Protein AF-A0ABD4DXP3-F1 (afdb_monomer)

Secondary structure (DSSP, 8-state):
--S--TTHHHHHHHHHHHTT-BSEEEETTEEEEPPTT--B--SS--HHHHHHHHHHHHHHTT----------SSS----TTPEEP-

Foldseek 3Di:
DVDDDPCLQVQLQVLCVVLQWDQWDQDPNFIWGHPGPDTDHDDPDDQVVVVVSSCVSCVVSVHDDDDDGDDDPDSDPPDPPIDTDD

Nearest PDB structures (foldseek):
  1us8-assembly1_B  TM=4.279E-01  e=2.933E+00  Pyrococcus furiosus
  4pup-assembly2_B  TM=3.259E-01  e=6.024E+00  Burkholderia cenocepacia J2315
  4pup-assembly1_A-2  TM=3.247E-01  e=7.330E+00  Burkholderia cenocepacia J2315

Structure (mmCIF, N/CA/C/O backbone):
data_AF-A0ABD4DXP3-F1
#
_entry.id   AF-A0ABD4DXP3-F1
#
loop_
_atom_site.group_PDB
_atom_site.id
_atom_site.type_symbol
_atom_site.label_atom_id
_atom_site.label_alt_id
_atom_site.label_comp_id
_atom_site.label_asym_id
_atom_site.label_entity_id
_atom_site.label_seq_id
_atom_site.pdbx_PDB_ins_code
_atom_site.Cartn_x
_atom_site.Cartn_y
_atom_site.Cartn_z
_atom_site.occupancy
_atom_site.B_iso_or_equiv
_atom_site.auth_seq_id
_atom_site.auth_comp_id
_atom_site.auth_asym_id
_atom_site.auth_atom_id
_atom_site.pdbx_PDB_model_num
ATOM 1 N N . MET A 1 1 ? -4.799 -12.171 8.706 1.00 48.81 1 MET A N 1
ATOM 2 C CA . MET A 1 1 ? -5.941 -11.902 9.604 1.00 48.81 1 MET A CA 1
ATOM 3 C C . MET A 1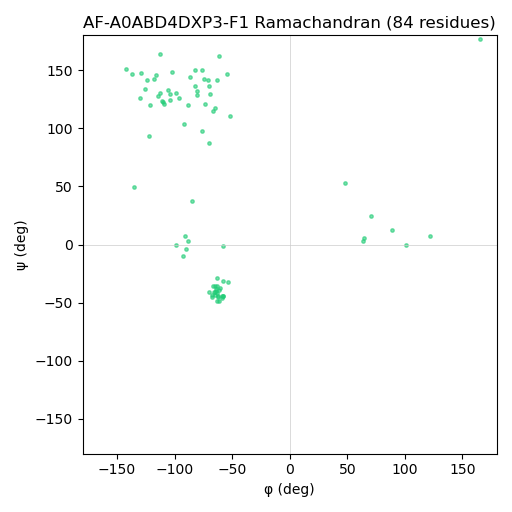 1 ? -6.656 -13.227 9.781 1.00 48.81 1 MET A C 1
ATOM 5 O O . MET A 1 1 ? -6.952 -13.826 8.765 1.00 48.81 1 MET A O 1
ATOM 9 N N . HIS A 1 2 ? -6.845 -13.738 11.001 1.00 49.66 2 HIS A N 1
ATOM 10 C CA . HIS A 1 2 ? -7.505 -15.047 11.194 1.00 49.66 2 HIS A CA 1
ATOM 11 C C . HIS A 1 2 ? -9.037 -14.936 11.351 1.00 49.66 2 HIS A C 1
ATOM 13 O O . HIS A 1 2 ? -9.710 -15.953 11.427 1.00 49.66 2 HIS A O 1
ATOM 19 N N . ASP A 1 3 ? -9.569 -13.707 11.376 1.00 49.84 3 ASP A N 1
ATOM 20 C CA . ASP A 1 3 ? -10.963 -13.363 11.696 1.00 49.84 3 ASP A CA 1
ATOM 21 C C . ASP A 1 3 ? -11.495 -12.319 10.687 1.00 49.84 3 ASP A C 1
ATOM 23 O O . ASP A 1 3 ? -11.939 -11.219 11.037 1.00 49.84 3 ASP A O 1
ATOM 27 N N . GLU A 1 4 ? -11.304 -12.600 9.394 1.00 51.31 4 GLU A N 1
ATOM 28 C CA . GLU A 1 4 ? -11.743 -11.713 8.314 1.00 51.31 4 GLU A CA 1
ATOM 29 C C . GLU A 1 4 ? -13.276 -11.610 8.298 1.00 51.31 4 GLU A C 1
ATOM 31 O O . GLU A 1 4 ? -13.982 -12.597 8.088 1.00 51.31 4 GLU A O 1
ATOM 36 N N . GLN A 1 5 ? -13.821 -10.411 8.527 1.00 56.75 5 GLN A N 1
ATOM 37 C CA . GLN A 1 5 ? -15.205 -10.149 8.149 1.00 56.75 5 GLN A CA 1
ATOM 38 C C . GLN A 1 5 ? -15.207 -9.690 6.691 1.00 56.75 5 GLN A C 1
ATOM 40 O O . GLN A 1 5 ? -14.295 -9.013 6.212 1.00 56.75 5 GLN A O 1
ATOM 45 N N . LYS A 1 6 ? -16.245 -10.096 5.961 1.00 56.53 6 LYS A N 1
ATOM 46 C CA . LYS A 1 6 ? -16.416 -9.812 4.534 1.00 56.53 6 LYS A CA 1
ATOM 47 C C . LYS A 1 6 ? -16.252 -8.301 4.272 1.00 56.53 6 LYS A C 1
ATOM 49 O O . LYS A 1 6 ? -17.104 -7.517 4.683 1.00 56.53 6 LYS A O 1
ATOM 54 N N . GLY A 1 7 ? -15.165 -7.907 3.600 1.00 66.12 7 GLY A N 1
ATOM 55 C CA . GLY A 1 7 ? -14.845 -6.510 3.258 1.00 66.12 7 GLY A CA 1
ATOM 56 C C . GLY A 1 7 ? -13.805 -5.802 4.144 1.00 66.12 7 GLY A C 1
ATOM 57 O O . GLY A 1 7 ? -13.482 -4.647 3.871 1.00 66.12 7 GLY A O 1
ATOM 58 N N . ASP A 1 8 ? -13.237 -6.446 5.174 1.00 73.81 8 ASP A N 1
ATOM 59 C CA . ASP A 1 8 ? -12.072 -5.890 5.897 1.00 73.81 8 ASP A CA 1
ATOM 60 C C . ASP A 1 8 ? -10.868 -5.709 4.968 1.00 73.81 8 ASP A C 1
ATOM 62 O O . ASP A 1 8 ? -10.143 -4.720 5.070 1.00 73.81 8 ASP A O 1
ATOM 66 N N . TYR A 1 9 ? -10.680 -6.651 4.041 1.00 73.00 9 TYR A N 1
ATOM 67 C CA . TYR A 1 9 ? -9.622 -6.574 3.045 1.00 73.00 9 TYR A CA 1
ATOM 68 C C . TYR A 1 9 ? -9.823 -5.395 2.093 1.00 73.00 9 TYR A C 1
ATOM 70 O O . TYR A 1 9 ? -8.873 -4.654 1.900 1.00 73.00 9 TYR A O 1
ATOM 78 N N . ASP A 1 10 ? -11.033 -5.127 1.591 1.00 80.69 10 ASP A N 1
ATOM 79 C CA . ASP A 1 10 ? -11.307 -3.945 0.753 1.00 80.69 10 ASP A CA 1
ATOM 80 C C . ASP A 1 10 ? -10.966 -2.628 1.460 1.00 80.69 10 ASP A C 1
ATOM 82 O O . ASP A 1 10 ? -10.294 -1.767 0.892 1.00 80.69 10 ASP A O 1
ATOM 86 N N . LYS A 1 11 ? -11.356 -2.494 2.733 1.00 83.69 11 LYS A N 1
ATOM 87 C CA . LYS A 1 11 ? -11.006 -1.315 3.538 1.00 83.69 11 LYS A CA 1
ATOM 88 C C . LYS A 1 11 ? -9.502 -1.222 3.772 1.00 83.69 11 LYS A C 1
ATOM 90 O O . LYS A 1 11 ? -8.938 -0.134 3.708 1.00 83.69 11 LYS A O 1
ATOM 95 N N . LEU A 1 12 ? -8.841 -2.350 4.035 1.00 83.94 12 LEU A N 1
ATOM 96 C CA . LEU A 1 12 ? -7.389 -2.392 4.187 1.00 83.94 12 LEU A CA 1
ATOM 97 C C . LEU A 1 12 ? -6.693 -1.976 2.887 1.00 83.94 12 LEU A C 1
ATOM 99 O O . LEU A 1 12 ? -5.760 -1.180 2.939 1.00 83.94 12 LEU A O 1
ATOM 103 N N . HIS A 1 13 ? -7.167 -2.475 1.744 1.00 85.12 13 HIS A N 1
ATOM 104 C CA . HIS A 1 13 ? -6.647 -2.162 0.413 1.00 85.12 13 HIS A CA 1
ATOM 105 C C . HIS A 1 13 ? -6.735 -0.661 0.140 1.00 85.12 13 HIS A C 1
ATOM 107 O O . HIS A 1 13 ? -5.748 -0.054 -0.273 1.00 85.12 13 HIS A O 1
ATOM 113 N N . GLU A 1 14 ? -7.881 -0.050 0.439 1.00 86.06 14 GLU A N 1
ATOM 114 C CA . GLU A 1 14 ? -8.083 1.395 0.317 1.00 86.06 14 GLU A CA 1
ATOM 115 C C . GLU A 1 14 ? -7.133 2.181 1.236 1.00 86.06 14 GLU A C 1
ATOM 117 O O . GLU A 1 14 ? -6.433 3.090 0.787 1.00 86.06 14 GLU A O 1
ATOM 122 N N . GLN A 1 15 ? -7.039 1.797 2.513 1.00 88.06 15 GLN A N 1
ATOM 123 C CA . GLN A 1 15 ? -6.176 2.469 3.487 1.00 88.06 15 GLN A CA 1
ATOM 124 C C . GLN A 1 15 ? -4.683 2.341 3.157 1.00 88.06 15 GLN A C 1
ATOM 126 O O . GLN A 1 15 ? -3.920 3.286 3.377 1.00 88.06 15 GLN A O 1
ATOM 131 N N . MET A 1 16 ? -4.262 1.199 2.619 1.00 85.06 16 MET A N 1
ATOM 132 C CA . MET A 1 16 ? -2.901 0.990 2.128 1.00 85.06 16 MET A CA 1
ATOM 133 C C . MET A 1 16 ? -2.638 1.867 0.895 1.00 85.06 16 MET A C 1
ATOM 135 O O . MET A 1 16 ? -1.633 2.578 0.860 1.00 85.06 16 MET A O 1
ATOM 139 N N . GLY A 1 17 ? -3.576 1.918 -0.057 1.00 84.06 17 GLY A N 1
ATOM 140 C CA . GLY A 1 17 ? -3.485 2.778 -1.242 1.00 84.06 17 GLY A CA 1
ATOM 141 C C . GLY A 1 17 ? -3.334 4.264 -0.907 1.00 84.06 17 GLY A C 1
ATOM 142 O O . GLY A 1 17 ? -2.455 4.932 -1.448 1.00 84.06 17 GLY A O 1
ATOM 143 N N . ILE A 1 18 ? -4.112 4.770 0.059 1.00 86.50 18 ILE A N 1
ATOM 144 C CA . ILE A 1 18 ? -4.023 6.164 0.544 1.00 86.50 18 ILE A CA 1
ATOM 145 C C . ILE A 1 18 ? -2.616 6.501 1.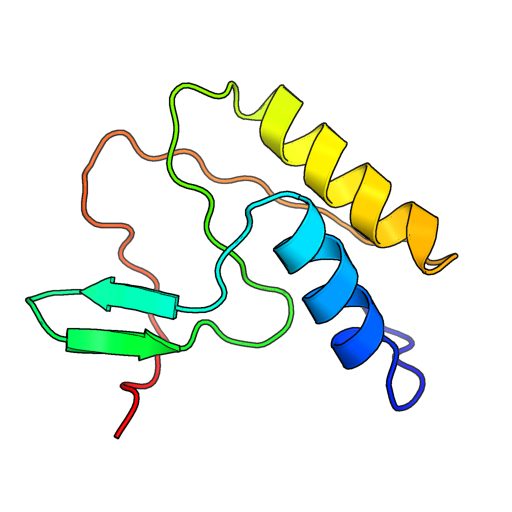067 1.00 86.50 18 ILE A C 1
ATOM 147 O O . ILE A 1 18 ? -2.163 7.638 0.950 1.00 86.50 18 ILE A O 1
ATOM 151 N N . ARG A 1 19 ? -1.908 5.517 1.629 1.00 86.12 19 ARG A N 1
ATOM 152 C CA . ARG A 1 19 ? -0.562 5.677 2.205 1.00 86.12 19 ARG A CA 1
ATOM 153 C C . ARG A 1 19 ? 0.565 5.411 1.202 1.00 86.12 19 ARG A C 1
ATOM 155 O O . ARG A 1 19 ? 1.729 5.392 1.590 1.00 86.12 19 ARG A O 1
ATOM 162 N N . GLY A 1 20 ? 0.233 5.227 -0.077 1.00 85.12 20 GLY A N 1
ATOM 163 C CA . GLY A 1 20 ? 1.203 5.053 -1.160 1.00 85.12 20 GLY A CA 1
ATOM 164 C C . GLY A 1 20 ? 1.634 3.609 -1.405 1.00 85.12 20 GLY A C 1
ATOM 165 O O . GLY A 1 20 ? 2.598 3.381 -2.134 1.00 85.12 20 GLY A O 1
ATOM 166 N N . PHE A 1 21 ? 0.942 2.631 -0.820 1.00 85.88 21 PHE A N 1
ATOM 167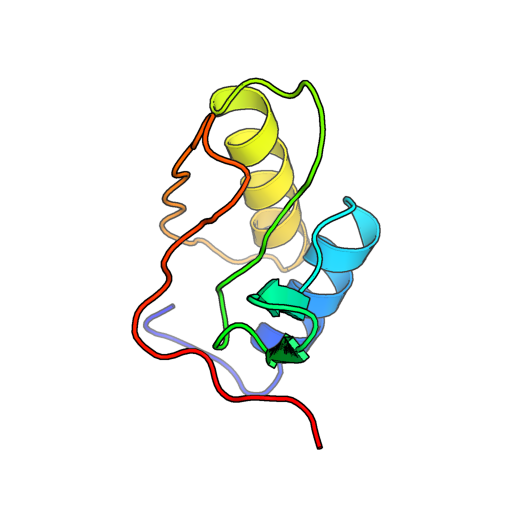 C CA . PHE A 1 21 ? 1.178 1.228 -1.130 1.00 85.88 21 PHE A CA 1
ATOM 168 C C . PHE A 1 21 ? 0.446 0.813 -2.410 1.00 85.88 21 PHE A C 1
ATOM 170 O O . PHE A 1 21 ? -0.737 1.098 -2.591 1.00 85.88 21 PHE A O 1
ATOM 177 N N . ALA A 1 22 ? 1.134 0.068 -3.267 1.00 84.62 22 ALA A N 1
ATOM 178 C CA . ALA A 1 22 ? 0.581 -0.559 -4.454 1.00 84.62 22 ALA A CA 1
ATOM 179 C C . ALA A 1 22 ? 0.334 -2.057 -4.221 1.00 84.62 22 ALA A C 1
ATOM 181 O O . ALA A 1 22 ? 1.056 -2.730 -3.480 1.00 84.62 22 ALA A O 1
ATOM 182 N N . ARG A 1 23 ? -0.696 -2.579 -4.892 1.00 84.12 23 ARG A N 1
ATOM 183 C CA . ARG A 1 23 ? -0.991 -4.019 -5.003 1.00 84.12 23 ARG A CA 1
ATOM 184 C C . ARG A 1 23 ? -0.493 -4.617 -6.315 1.00 84.12 23 ARG A C 1
ATOM 186 O O . ARG A 1 23 ? -0.671 -5.806 -6.546 1.00 84.12 23 ARG A O 1
ATOM 193 N N . THR A 1 24 ? 0.119 -3.802 -7.160 1.00 82.31 24 THR A N 1
ATOM 194 C CA . THR A 1 24 ? 0.750 -4.229 -8.398 1.00 82.31 24 THR A CA 1
ATOM 195 C C . THR A 1 24 ? 2.241 -3.966 -8.315 1.00 82.31 24 THR A C 1
ATOM 197 O O . THR A 1 24 ? 2.692 -3.015 -7.670 1.00 82.31 24 THR A O 1
ATOM 200 N N . VAL A 1 25 ? 3.019 -4.840 -8.938 1.00 80.50 25 VAL A N 1
ATOM 201 C CA . VAL A 1 25 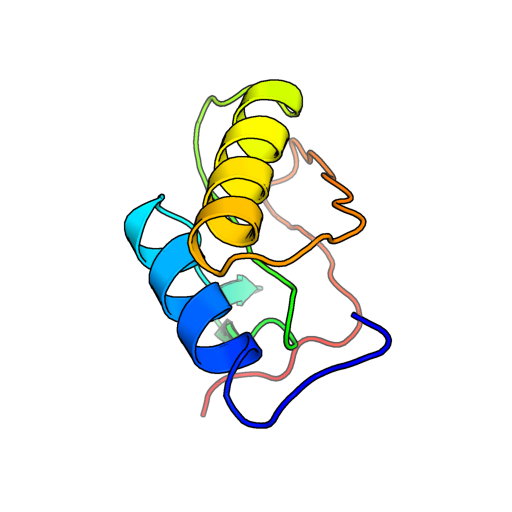? 4.463 -4.664 -9.117 1.00 80.50 25 VAL A CA 1
ATOM 202 C C . VAL A 1 25 ? 4.800 -5.067 -10.543 1.00 80.50 25 VAL A C 1
ATOM 204 O O . VAL A 1 25 ? 4.183 -5.984 -11.080 1.00 80.50 25 VAL A O 1
ATOM 207 N N . ILE A 1 26 ? 5.783 -4.406 -11.146 1.00 76.88 26 ILE A N 1
ATOM 208 C CA . ILE A 1 26 ? 6.306 -4.806 -12.453 1.00 76.88 26 ILE A CA 1
ATOM 209 C C . ILE A 1 26 ? 7.431 -5.821 -12.225 1.00 76.88 26 ILE A C 1
ATOM 211 O O . ILE A 1 26 ? 8.421 -5.508 -11.561 1.00 76.88 26 ILE A O 1
ATOM 215 N N . VAL A 1 27 ? 7.272 -7.028 -12.763 1.00 75.31 27 VAL A N 1
ATOM 216 C CA . VAL A 1 27 ? 8.287 -8.092 -12.788 1.00 75.31 27 VAL A CA 1
ATOM 217 C C . VAL A 1 27 ? 8.542 -8.436 -14.249 1.00 75.31 27 VAL A C 1
ATOM 219 O O . VAL A 1 27 ? 7.603 -8.807 -14.943 1.00 75.31 27 VAL A O 1
ATOM 222 N N . ASP A 1 28 ? 9.780 -8.289 -14.728 1.00 75.31 28 ASP A N 1
ATOM 223 C CA . ASP A 1 28 ? 10.144 -8.559 -16.132 1.00 75.31 28 ASP A CA 1
ATOM 224 C C . ASP A 1 28 ? 9.172 -7.910 -17.147 1.00 75.31 28 ASP A C 1
ATOM 226 O O . ASP A 1 28 ? 8.594 -8.581 -17.999 1.00 75.31 28 ASP A O 1
ATOM 230 N N . ASP A 1 29 ? 8.943 -6.594 -17.018 1.00 77.31 29 ASP A N 1
ATOM 231 C CA . ASP A 1 29 ? 8.018 -5.798 -17.860 1.00 77.31 29 ASP A CA 1
ATOM 232 C C . ASP A 1 29 ? 6.531 -6.206 -17.761 1.00 77.31 29 ASP A C 1
ATOM 234 O O . ASP A 1 29 ? 5.665 -5.631 -18.414 1.00 77.31 29 ASP A O 1
ATOM 238 N N . THR A 1 30 ? 6.206 -7.168 -16.897 1.00 76.81 30 THR A N 1
ATOM 239 C CA . THR A 1 30 ? 4.845 -7.657 -16.680 1.00 76.81 30 THR A CA 1
ATOM 240 C C . THR A 1 30 ? 4.299 -7.097 -15.377 1.00 76.81 30 THR A C 1
ATOM 242 O O . THR A 1 30 ? 4.890 -7.278 -14.31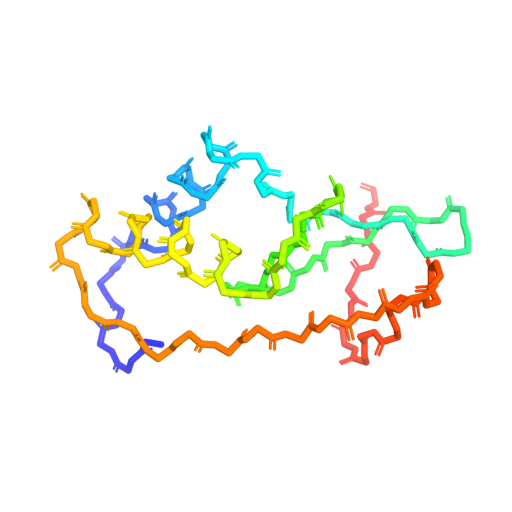1 1.00 76.81 30 THR A O 1
ATOM 245 N N . GLU A 1 31 ? 3.151 -6.425 -15.436 1.00 79.25 31 GLU A N 1
ATOM 246 C CA . GLU A 1 31 ? 2.432 -6.050 -14.224 1.00 79.25 31 GLU A CA 1
ATOM 247 C C . GLU A 1 31 ? 1.854 -7.317 -13.565 1.00 79.25 31 GLU A C 1
ATOM 249 O O . GLU A 1 31 ? 1.222 -8.167 -14.196 1.00 79.25 31 GLU A O 1
ATOM 254 N N . CYS A 1 32 ? 2.105 -7.467 -12.272 1.00 75.69 32 CYS A N 1
ATOM 255 C CA . CYS A 1 32 ? 1.710 -8.619 -11.478 1.00 75.69 32 CYS A CA 1
ATOM 256 C C . CYS A 1 32 ? 0.911 -8.154 -10.265 1.00 75.69 32 CYS A C 1
ATOM 258 O O . CYS A 1 32 ? 1.331 -7.234 -9.560 1.00 75.69 32 CYS A O 1
ATOM 260 N N 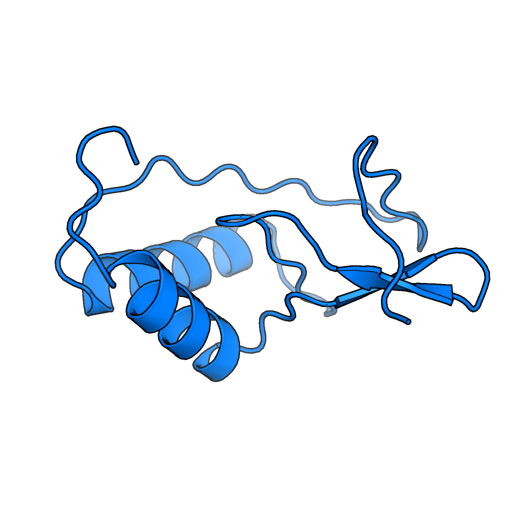. HIS A 1 33 ? -0.210 -8.820 -9.988 1.00 78.75 33 HIS A N 1
ATOM 261 C CA . HIS A 1 33 ? -0.985 -8.588 -8.776 1.00 78.75 33 HIS A CA 1
ATOM 262 C C . HIS A 1 33 ? -0.377 -9.326 -7.588 1.00 78.75 33 HIS A C 1
ATOM 264 O O . HIS A 1 33 ? -0.137 -10.539 -7.615 1.00 78.75 33 HIS A O 1
ATOM 270 N N . LEU A 1 34 ? -0.175 -8.569 -6.516 1.00 78.56 34 LEU A N 1
ATOM 271 C CA . LEU A 1 34 ? 0.162 -9.087 -5.206 1.00 78.56 34 LEU A CA 1
ATOM 272 C C . LEU A 1 34 ? -1.069 -9.784 -4.603 1.00 78.56 34 LEU A C 1
ATOM 274 O O . LEU A 1 34 ? -2.195 -9.296 -4.761 1.00 78.56 34 LEU A O 1
ATOM 278 N N . PRO A 1 35 ? -0.872 -10.911 -3.898 1.00 74.62 35 PRO A N 1
ATOM 279 C CA . PRO A 1 35 ? -1.949 -11.566 -3.170 1.00 74.62 35 PRO A CA 1
ATOM 280 C C . PRO A 1 35 ? -2.523 -10.643 -2.087 1.00 74.62 35 PRO A C 1
ATOM 282 O O . PRO A 1 35 ? -1.900 -9.659 -1.676 1.00 74.62 35 PRO A O 1
ATOM 285 N N . ASP A 1 36 ? -3.721 -10.963 -1.596 1.00 75.62 36 ASP A N 1
ATOM 286 C CA . ASP A 1 36 ? -4.348 -10.191 -0.526 1.00 75.62 36 ASP A CA 1
ATOM 287 C C . ASP A 1 36 ? -3.438 -10.065 0.704 1.00 75.62 36 ASP A C 1
ATOM 289 O O . ASP A 1 36 ? -2.638 -10.946 1.024 1.00 75.62 36 ASP A O 1
ATOM 293 N N . ALA A 1 37 ? -3.545 -8.925 1.393 1.00 76.81 37 ALA A N 1
ATOM 294 C CA . ALA A 1 37 ? -2.656 -8.529 2.488 1.00 76.81 37 ALA A CA 1
ATOM 295 C C . ALA A 1 37 ? -1.182 -8.287 2.107 1.00 76.81 37 ALA A C 1
ATOM 297 O O . ALA A 1 37 ? -0.376 -8.040 3.005 1.00 76.81 37 ALA A O 1
ATOM 298 N N . THR A 1 38 ? -0.822 -8.337 0.823 1.00 81.31 38 THR A N 1
ATOM 299 C CA . THR A 1 38 ? 0.544 -8.076 0.361 1.00 81.31 38 THR A CA 1
ATOM 300 C C . THR A 1 38 ? 0.584 -6.790 -0.445 1.00 81.31 38 THR A C 1
ATOM 302 O O . THR A 1 38 ? -0.212 -6.585 -1.359 1.00 81.31 38 THR A O 1
ATOM 305 N N . TYR A 1 39 ? 1.527 -5.917 -0.097 1.00 83.81 39 TYR A N 1
ATOM 306 C CA . TYR A 1 39 ? 1.654 -4.599 -0.698 1.00 83.81 39 TYR A CA 1
ATOM 307 C C . TYR A 1 39 ? 3.119 -4.231 -0.877 1.00 83.81 39 TYR A C 1
ATOM 309 O O . TYR A 1 39 ? 3.975 -4.649 -0.094 1.00 83.81 39 TYR A O 1
ATOM 317 N N . VAL A 1 40 ? 3.391 -3.409 -1.881 1.00 84.00 40 VAL A N 1
ATOM 318 C CA . VAL A 1 40 ? 4.712 -2.841 -2.129 1.00 84.00 40 VAL A CA 1
ATOM 319 C C . VAL A 1 40 ? 4.641 -1.326 -2.010 1.00 84.00 40 VAL A C 1
ATOM 321 O O . VAL A 1 40 ? 3.661 -0.707 -2.407 1.00 84.00 40 VAL A O 1
ATOM 324 N N . ILE A 1 41 ? 5.684 -0.717 -1.462 1.00 83.19 41 ILE A N 1
ATOM 325 C CA . ILE A 1 41 ? 5.875 0.730 -1.497 1.00 83.19 41 ILE A CA 1
ATOM 326 C C . ILE A 1 41 ? 7.289 1.004 -1.992 1.00 83.19 41 ILE A C 1
ATOM 328 O O . ILE A 1 41 ? 8.263 0.457 -1.473 1.00 83.19 41 ILE A O 1
ATOM 332 N N . SER A 1 42 ? 7.398 1.818 -3.035 1.00 77.75 42 SER A N 1
ATOM 333 C CA . SER A 1 42 ? 8.675 2.247 -3.597 1.00 77.75 42 SER A CA 1
ATOM 334 C C . SER A 1 42 ? 9.057 3.607 -3.023 1.00 77.75 42 SER A C 1
ATOM 336 O O . SER A 1 42 ? 8.284 4.558 -3.120 1.00 77.75 42 SER A O 1
ATOM 338 N N . GLY A 1 43 ? 10.256 3.726 -2.455 1.00 73.25 43 GLY A N 1
ATOM 339 C CA . GLY A 1 43 ? 10.768 4.998 -1.953 1.00 73.25 43 GLY A CA 1
ATOM 340 C C . GLY A 1 43 ? 11.981 4.835 -1.045 1.00 73.25 43 GLY A C 1
ATOM 341 O O . GLY A 1 43 ? 12.391 3.725 -0.716 1.00 73.25 43 GLY A O 1
ATOM 342 N N . THR A 1 44 ? 12.547 5.956 -0.600 1.00 61.50 44 THR A N 1
ATOM 343 C CA . THR A 1 44 ? 13.702 6.008 0.316 1.00 61.50 44 THR A CA 1
ATOM 344 C C . THR A 1 44 ? 13.286 5.914 1.792 1.00 61.50 44 THR A C 1
ATOM 346 O O . THR A 1 44 ? 13.842 6.601 2.648 1.00 61.50 44 THR A O 1
ATOM 349 N N . GLY A 1 45 ? 12.267 5.105 2.094 1.00 68.19 45 GLY A N 1
ATOM 350 C CA . GLY A 1 45 ? 11.760 4.903 3.453 1.00 68.19 45 GLY A CA 1
ATOM 351 C C . GLY A 1 45 ? 12.585 3.881 4.240 1.00 68.19 45 GLY A C 1
ATOM 352 O O . GLY A 1 45 ? 13.138 2.934 3.678 1.00 68.19 45 GLY A O 1
ATOM 353 N N . THR A 1 46 ? 12.652 4.038 5.563 1.00 78.75 46 THR A N 1
ATOM 354 C CA . THR A 1 46 ? 13.168 2.982 6.446 1.00 78.75 46 THR A CA 1
ATOM 355 C C . THR A 1 46 ? 12.117 1.885 6.610 1.00 78.75 46 THR A C 1
ATOM 357 O O . THR A 1 46 ? 10.917 2.162 6.600 1.00 78.75 46 THR A O 1
ATOM 360 N N . ALA A 1 47 ? 12.547 0.636 6.824 1.00 78.25 47 ALA A N 1
ATOM 361 C CA . ALA A 1 47 ? 11.628 -0.476 7.094 1.00 78.25 47 ALA A CA 1
ATOM 362 C C . ALA A 1 47 ? 10.668 -0.176 8.264 1.00 78.25 47 ALA A C 1
ATOM 364 O O . ALA A 1 47 ? 9.513 -0.593 8.250 1.00 78.25 47 ALA A O 1
ATOM 365 N N . GLN A 1 48 ? 11.128 0.599 9.252 1.00 79.00 48 GLN A N 1
ATOM 366 C CA . GLN A 1 48 ? 10.308 1.027 10.380 1.00 79.00 48 GLN A CA 1
ATOM 367 C C . GLN A 1 48 ? 9.237 2.052 9.984 1.00 79.00 48 GLN A C 1
ATOM 369 O O . GLN A 1 48 ? 8.103 1.916 10.425 1.00 79.00 48 GLN A O 1
ATOM 374 N N . GLY A 1 49 ? 9.550 3.020 9.114 1.00 83.75 49 GLY A N 1
ATOM 375 C CA . GLY A 1 49 ? 8.545 3.950 8.584 1.00 83.75 49 GLY A CA 1
ATOM 376 C C . GLY A 1 49 ? 7.483 3.240 7.740 1.00 83.75 49 GLY A C 1
ATOM 377 O O . GLY A 1 49 ? 6.298 3.526 7.859 1.00 83.75 49 GLY A O 1
ATOM 378 N N . VAL A 1 50 ? 7.888 2.239 6.952 1.00 84.31 50 VAL A N 1
ATOM 379 C CA . VAL A 1 50 ? 6.947 1.384 6.210 1.00 84.31 50 VAL A CA 1
ATOM 380 C C . VAL A 1 50 ? 6.061 0.574 7.165 1.00 84.31 50 VAL A C 1
ATOM 382 O O . VAL A 1 50 ? 4.862 0.439 6.924 1.00 84.31 50 VAL A O 1
ATOM 385 N N . ASN A 1 51 ? 6.624 0.059 8.264 1.00 85.00 51 ASN A N 1
ATOM 386 C CA . ASN A 1 51 ? 5.851 -0.657 9.281 1.00 85.00 51 ASN A CA 1
ATOM 387 C C . ASN A 1 51 ? 4.819 0.250 9.959 1.00 85.00 51 ASN A C 1
ATOM 389 O O . ASN A 1 51 ? 3.689 -0.187 10.165 1.00 85.00 51 ASN A O 1
ATOM 393 N N . ASP A 1 52 ? 5.197 1.491 10.268 1.00 87.50 52 ASP A N 1
ATOM 394 C CA . ASP A 1 52 ? 4.322 2.484 10.891 1.00 87.50 52 ASP A CA 1
ATOM 395 C C . ASP A 1 52 ? 3.144 2.840 9.974 1.00 87.50 52 ASP A C 1
ATOM 397 O O . ASP A 1 52 ? 1.994 2.679 10.371 1.00 87.50 52 ASP A O 1
ATOM 401 N N . LEU A 1 53 ? 3.402 3.135 8.695 1.00 86.12 53 LEU A N 1
ATOM 402 C CA . LEU A 1 53 ? 2.343 3.393 7.708 1.00 86.12 53 LEU A CA 1
ATOM 403 C C . LEU A 1 53 ? 1.387 2.198 7.558 1.00 86.12 53 LEU A C 1
ATOM 405 O O . LEU A 1 53 ? 0.162 2.354 7.547 1.00 86.12 53 LEU A O 1
ATOM 409 N N . ALA A 1 54 ? 1.933 0.983 7.476 1.00 85.19 54 ALA A N 1
ATOM 410 C CA . ALA A 1 54 ? 1.127 -0.233 7.420 1.00 85.19 54 ALA A CA 1
ATOM 411 C C . ALA A 1 54 ? 0.306 -0.430 8.710 1.00 85.19 54 ALA A C 1
ATOM 413 O O . ALA A 1 54 ? -0.840 -0.887 8.662 1.00 85.19 54 ALA A O 1
ATOM 414 N N . ARG A 1 55 ? 0.865 -0.062 9.870 1.00 86.88 55 ARG A N 1
ATOM 415 C CA . ARG A 1 55 ? 0.184 -0.119 11.168 1.00 86.88 55 ARG A CA 1
ATOM 416 C C . ARG A 1 55 ? -0.952 0.883 11.235 1.00 86.88 55 ARG A C 1
ATOM 418 O O . ARG A 1 55 ? -2.033 0.523 11.695 1.00 86.88 55 ARG A O 1
ATOM 425 N N . GLU A 1 56 ? -0.737 2.098 10.755 1.00 87.69 56 GLU A N 1
ATOM 426 C CA . GLU A 1 56 ? -1.772 3.120 1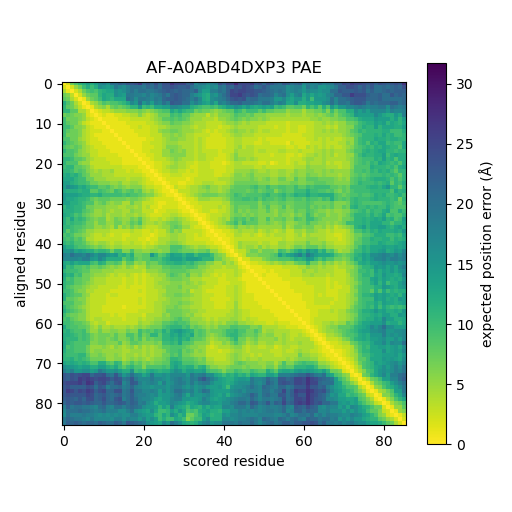0.669 1.00 87.69 56 GLU A CA 1
ATOM 427 C C . GLU A 1 56 ? -2.929 2.682 9.766 1.00 87.69 56 GLU A C 1
ATOM 429 O O . GLU A 1 56 ? -4.083 2.910 10.123 1.00 87.69 56 GLU A O 1
ATOM 434 N N . ALA A 1 57 ? -2.657 2.006 8.642 1.00 85.81 57 ALA A N 1
ATOM 435 C CA . ALA A 1 57 ? -3.707 1.462 7.773 1.00 85.81 57 ALA A CA 1
ATOM 436 C C . ALA A 1 57 ? -4.565 0.408 8.487 1.00 85.81 57 ALA A C 1
ATOM 438 O O . ALA A 1 57 ? -5.793 0.443 8.422 1.00 85.81 57 ALA A O 1
ATOM 439 N N . VAL A 1 58 ? -3.916 -0.508 9.207 1.00 85.88 58 VAL A N 1
ATOM 440 C CA . VAL A 1 58 ? -4.585 -1.552 9.994 1.00 85.88 58 VAL A CA 1
ATOM 441 C C . VAL A 1 58 ? -5.385 -0.951 11.161 1.00 85.88 58 VAL A C 1
ATOM 443 O O . VAL A 1 58 ? -6.521 -1.358 11.410 1.00 85.88 58 VAL A O 1
ATOM 446 N N . ASN A 1 59 ? -4.836 0.059 11.838 1.00 86.31 59 ASN A N 1
ATOM 447 C CA . ASN A 1 59 ? -5.534 0.780 12.903 1.00 86.31 59 ASN A CA 1
ATOM 448 C C . ASN A 1 59 ? -6.733 1.576 12.368 1.00 86.31 59 ASN A C 1
ATOM 450 O O . ASN A 1 59 ? -7.763 1.635 13.036 1.00 86.31 59 ASN A O 1
ATOM 454 N N . ALA A 1 60 ? -6.639 2.146 11.161 1.00 86.56 60 ALA A N 1
ATOM 455 C CA . ALA A 1 60 ? -7.724 2.911 10.545 1.00 86.56 60 ALA A CA 1
ATOM 456 C C . ALA A 1 60 ? -8.975 2.061 10.271 1.00 86.56 60 ALA A C 1
ATOM 458 O O . ALA A 1 60 ? -10.090 2.575 10.326 1.00 86.56 60 ALA A O 1
ATOM 459 N N . ILE A 1 61 ? -8.808 0.757 10.035 1.00 84.19 61 ILE A N 1
ATOM 460 C CA . ILE A 1 61 ? -9.931 -0.182 9.891 1.00 84.19 61 ILE A CA 1
ATOM 461 C C . ILE A 1 61 ? -10.387 -0.792 11.229 1.00 84.19 61 ILE A C 1
ATOM 463 O O . ILE A 1 61 ? -11.284 -1.632 11.244 1.00 84.19 61 ILE A O 1
ATOM 467 N N . GLY A 1 62 ? -9.786 -0.388 12.355 1.00 81.56 62 GLY A N 1
ATOM 468 C CA . GLY A 1 62 ? -10.130 -0.881 13.692 1.00 81.56 62 GLY A CA 1
ATOM 469 C C . GLY A 1 62 ? -9.719 -2.334 13.947 1.00 81.56 62 GLY A C 1
ATOM 470 O O . GLY A 1 62 ? -10.331 -3.010 14.776 1.00 81.56 62 GLY A O 1
ATOM 471 N N . ARG A 1 63 ? -8.711 -2.841 13.226 1.00 78.25 63 ARG A N 1
ATOM 472 C CA . 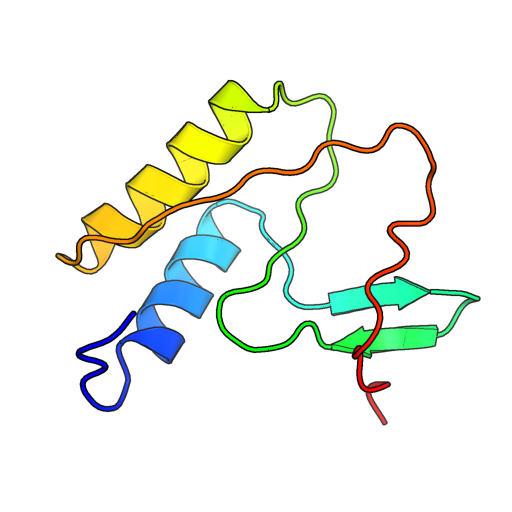ARG A 1 63 ? -8.231 -4.226 13.344 1.00 78.25 63 ARG A CA 1
ATOM 473 C C . ARG A 1 63 ? -6.822 -4.285 13.922 1.00 78.25 63 ARG A C 1
ATOM 475 O O . ARG A 1 63 ? -6.094 -3.302 13.938 1.00 78.25 63 ARG A O 1
ATOM 482 N N . ALA A 1 64 ? -6.427 -5.475 14.366 1.00 75.94 64 ALA A N 1
ATOM 483 C CA . ALA A 1 64 ? -5.052 -5.790 14.732 1.00 75.94 64 ALA A CA 1
ATOM 484 C C . ALA A 1 64 ? -4.492 -6.832 13.755 1.00 75.94 64 ALA A C 1
ATOM 486 O O . ALA A 1 64 ? -5.094 -7.886 13.553 1.00 75.94 64 ALA A O 1
ATOM 487 N N . ALA A 1 65 ? -3.331 -6.545 13.165 1.00 75.56 65 ALA A N 1
ATOM 488 C CA . ALA A 1 65 ? -2.633 -7.438 12.243 1.00 75.56 65 ALA A CA 1
ATOM 489 C C . ALA A 1 65 ? -1.172 -7.618 12.656 1.00 75.56 65 ALA A C 1
ATOM 491 O O . ALA A 1 65 ? -0.532 -6.681 13.141 1.00 75.56 65 ALA A O 1
ATOM 492 N N . GLY A 1 66 ? -0.628 -8.806 12.392 1.00 76.75 66 GLY A N 1
ATOM 493 C CA . GLY A 1 66 ? 0.816 -8.987 12.306 1.00 76.75 66 GLY A CA 1
ATOM 494 C C . GLY A 1 66 ? 1.312 -8.380 10.996 1.00 76.75 66 GLY A C 1
ATOM 495 O O . GLY A 1 66 ? 0.845 -8.775 9.932 1.00 76.75 66 GLY A O 1
ATOM 496 N N . ILE A 1 67 ? 2.224 -7.413 11.078 1.00 80.31 67 ILE A N 1
ATOM 497 C CA . ILE A 1 67 ? 2.815 -6.747 9.913 1.00 80.31 67 ILE A CA 1
ATOM 498 C C . ILE A 1 67 ? 4.266 -7.192 9.818 1.00 80.31 67 ILE A C 1
ATOM 500 O O . ILE A 1 67 ? 5.039 -6.989 10.755 1.00 80.31 67 ILE A O 1
ATOM 504 N N . VAL A 1 68 ? 4.628 -7.770 8.678 1.00 79.94 68 VAL A N 1
ATOM 505 C CA . VAL A 1 68 ? 6.005 -8.134 8.348 1.00 79.94 68 VAL A CA 1
ATOM 506 C C . VAL A 1 68 ? 6.458 -7.209 7.230 1.00 79.94 68 VAL A C 1
ATOM 508 O O . VAL A 1 68 ? 5.809 -7.130 6.192 1.00 79.94 68 VAL A O 1
ATOM 511 N N . VAL A 1 69 ? 7.560 -6.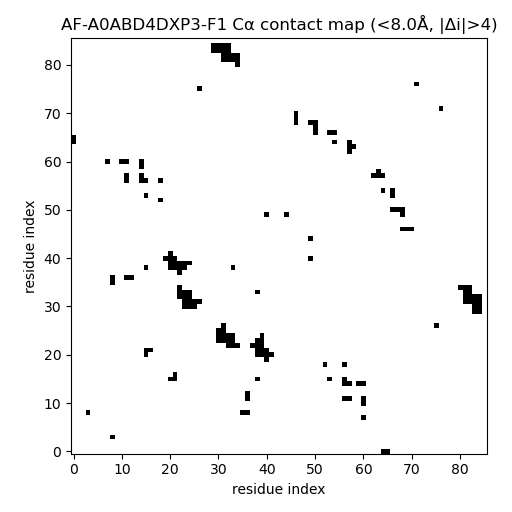496 7.454 1.00 79.25 69 VAL A N 1
ATOM 512 C CA . VAL A 1 69 ? 8.169 -5.633 6.438 1.00 79.25 69 VAL A CA 1
ATOM 513 C C . VAL A 1 69 ? 9.464 -6.280 5.988 1.00 79.25 69 VAL A C 1
ATOM 515 O O . VAL A 1 69 ? 10.363 -6.504 6.795 1.00 79.25 69 VAL A O 1
ATOM 518 N N . ALA A 1 70 ? 9.550 -6.560 4.693 1.00 79.38 70 ALA A N 1
ATOM 519 C CA . ALA A 1 70 ? 10.785 -6.948 4.039 1.00 79.38 70 ALA A CA 1
ATOM 520 C C . ALA A 1 70 ? 11.301 -5.751 3.237 1.00 79.38 70 ALA A C 1
ATOM 522 O O . ALA A 1 70 ? 10.557 -5.145 2.469 1.00 79.38 70 ALA A O 1
ATOM 523 N N . GLN A 1 71 ? 12.573 -5.409 3.423 1.00 73.69 71 GLN A N 1
ATOM 524 C CA . GLN A 1 71 ? 13.258 -4.417 2.603 1.00 73.69 71 GLN A CA 1
ATOM 525 C C . GLN A 1 71 ? 14.203 -5.153 1.658 1.00 73.69 71 GLN A C 1
ATOM 527 O O . GLN A 1 71 ? 14.958 -6.025 2.085 1.00 73.69 71 GLN A O 1
ATOM 532 N N . THR A 1 72 ? 14.177 -4.788 0.381 1.00 69.00 72 THR A N 1
ATOM 533 C CA . THR A 1 72 ? 15.180 -5.221 -0.590 1.00 69.00 72 THR A CA 1
ATOM 534 C C . THR A 1 72 ? 15.808 -3.997 -1.240 1.00 69.00 72 THR A C 1
ATOM 536 O O . THR A 1 72 ? 15.132 -3.004 -1.501 1.00 69.00 72 THR A O 1
ATOM 539 N N . THR A 1 73 ? 17.114 -4.057 -1.475 1.00 61.25 73 THR A N 1
ATOM 540 C CA . THR A 1 73 ? 17.856 -3.091 -2.297 1.00 61.25 73 THR A CA 1
ATOM 541 C C . THR A 1 73 ? 17.958 -3.534 -3.753 1.00 61.25 73 THR A C 1
ATOM 543 O O . THR A 1 73 ? 18.373 -2.751 -4.604 1.00 61.25 73 THR A O 1
ATOM 546 N N . TYR A 1 74 ? 17.564 -4.771 -4.060 1.00 51.28 74 TYR A N 1
ATOM 547 C CA . TYR A 1 74 ? 17.419 -5.231 -5.432 1.00 51.28 74 TYR A CA 1
ATOM 548 C C . TYR A 1 74 ? 16.078 -4.749 -5.975 1.00 51.28 74 TYR A C 1
ATOM 550 O O . TYR A 1 74 ? 15.045 -4.971 -5.350 1.00 51.28 74 TYR A O 1
ATOM 558 N N . ALA A 1 75 ? 16.085 -4.168 -7.178 1.00 47.47 75 ALA A N 1
ATOM 559 C CA . ALA A 1 75 ? 14.888 -3.746 -7.919 1.00 47.47 75 ALA A CA 1
ATOM 560 C C . ALA A 1 75 ? 13.887 -4.891 -8.208 1.00 47.47 75 ALA A C 1
ATOM 562 O O . ALA A 1 75 ? 12.844 -4.669 -8.807 1.00 47.47 75 ALA A O 1
ATOM 563 N N . GLN A 1 76 ? 14.213 -6.114 -7.786 1.00 43.78 76 GLN A N 1
ATOM 564 C CA . GLN A 1 76 ? 13.496 -7.347 -8.049 1.00 43.78 76 GLN A CA 1
ATOM 565 C C . GLN A 1 76 ? 13.118 -7.970 -6.698 1.00 43.78 76 GLN A C 1
ATOM 567 O O . GLN A 1 76 ? 13.908 -8.680 -6.072 1.00 43.78 76 GLN A O 1
ATOM 572 N N . VAL A 1 77 ? 11.915 -7.669 -6.209 1.00 48.97 77 VAL A N 1
ATOM 573 C CA . VAL A 1 77 ? 11.287 -8.455 -5.139 1.00 48.97 77 VAL A CA 1
ATOM 574 C C . VAL A 1 77 ? 10.758 -9.742 -5.767 1.00 48.97 77 VAL A C 1
ATOM 576 O O . VAL A 1 77 ? 9.686 -9.762 -6.363 1.00 48.97 77 VAL A O 1
ATOM 579 N N . GLY A 1 78 ? 11.525 -10.827 -5.658 1.00 39.25 78 GLY A N 1
ATOM 580 C CA . GLY A 1 78 ? 11.071 -12.157 -6.056 1.00 39.25 78 GLY A CA 1
ATOM 581 C C . GLY A 1 78 ? 10.008 -12.665 -5.087 1.00 39.25 78 GLY A C 1
ATOM 582 O O . GLY A 1 78 ? 10.329 -13.334 -4.107 1.00 39.25 78 GLY A O 1
ATOM 583 N N . VAL A 1 79 ? 8.742 -12.338 -5.334 1.00 48.94 79 VAL A N 1
ATOM 584 C CA . VAL A 1 79 ? 7.619 -12.912 -4.587 1.00 48.94 79 VAL A CA 1
ATOM 585 C C . VAL A 1 79 ? 7.153 -14.157 -5.349 1.00 48.94 79 VAL A C 1
ATOM 587 O O . VAL A 1 79 ? 6.535 -14.062 -6.406 1.00 48.94 79 VAL A O 1
ATOM 590 N N . SER A 1 80 ? 7.493 -15.350 -4.852 1.00 39.34 80 SER A N 1
ATOM 591 C CA . SER A 1 80 ? 6.948 -16.604 -5.396 1.00 39.34 80 SER A CA 1
ATOM 592 C C . SER A 1 80 ? 5.447 -16.671 -5.107 1.00 39.34 80 SER A C 1
ATOM 594 O O . SER A 1 80 ? 5.056 -16.741 -3.945 1.00 39.34 80 SER A O 1
ATOM 596 N N . GLY A 1 81 ? 4.621 -16.639 -6.157 1.00 44.22 81 GLY A N 1
ATOM 597 C CA . GLY A 1 81 ? 3.155 -16.711 -6.061 1.00 44.22 81 GLY A CA 1
ATOM 598 C C . GLY A 1 81 ? 2.388 -15.528 -6.662 1.00 44.22 81 GLY A C 1
ATOM 599 O O . GLY A 1 81 ? 1.173 -15.464 -6.494 1.00 44.22 81 GLY A O 1
ATOM 600 N N . LEU A 1 82 ? 3.059 -14.597 -7.347 1.00 49.34 82 LEU A N 1
ATOM 601 C CA . LEU A 1 82 ? 2.382 -13.506 -8.051 1.00 49.34 82 LEU A CA 1
ATOM 602 C C . LEU A 1 82 ? 1.624 -14.017 -9.277 1.00 49.34 82 LEU A C 1
ATOM 604 O O . LEU A 1 82 ? 2.147 -14.814 -10.057 1.00 49.34 82 LEU A O 1
ATOM 608 N N . VAL A 1 83 ? 0.399 -13.526 -9.446 1.00 54.47 83 VAL A N 1
ATOM 609 C CA . VAL A 1 83 ? -0.413 -13.772 -10.639 1.00 54.47 83 VAL A CA 1
ATOM 610 C C . VAL A 1 83 ? -0.295 -12.564 -11.576 1.00 54.47 83 VAL A C 1
ATOM 612 O O . VAL A 1 83 ? -0.453 -11.432 -11.114 1.00 54.47 83 VAL A O 1
ATOM 615 N N . PRO A 1 84 ? 0.001 -12.760 -12.874 1.00 50.28 84 PRO A N 1
ATOM 616 C CA . PRO A 1 84 ? 0.054 -11.656 -13.827 1.00 50.28 84 PRO A CA 1
ATOM 617 C C . PRO A 1 84 ? -1.329 -11.014 -13.963 1.00 50.28 84 PRO A C 1
ATOM 619 O O . PRO A 1 84 ? -2.342 -11.726 -13.976 1.00 50.28 84 PRO A O 1
ATOM 622 N N . VAL A 1 85 ? -1.383 -9.686 -14.083 1.00 54.75 85 VAL A N 1
ATOM 623 C CA . VAL A 1 85 ? -2.608 -9.041 -14.576 1.00 54.75 85 VAL A CA 1
ATOM 624 C C . VAL A 1 85 ? -2.727 -9.250 -16.070 1.00 54.75 85 VAL A C 1
ATOM 626 O O . VAL A 1 85 ? -1.734 -9.282 -16.794 1.00 54.75 85 VAL A O 1
ATOM 629 N N . LYS A 1 86 ? -3.961 -9.453 -16.514 1.00 46.94 86 LYS A N 1
ATOM 630 C CA . LYS A 1 86 ? -4.309 -9.766 -17.891 1.00 46.94 86 LYS A CA 1
ATOM 631 C C . LYS A 1 86 ? -5.142 -8.648 -18.488 1.00 46.94 86 LYS A C 1
ATOM 633 O O . LYS A 1 86 ? -5.999 -8.125 -17.741 1.00 46.94 86 LYS A O 1
#

pLDDT: mean 73.17, std 14.08, range [39.25, 88.06]

Organism: NCBI:txid101571

Sequence (86 aa):
MHDEQKGDYDKLHEQMGIRGFARTVIVDDTECHLPDATYVISGTGTAQGVNDLAREAVNAIGRAAGIVVAQTTYAQVGVSGLVPVK

Mean predicted aligned error: 8.7 Å

Radius of gyration: 13.1 Å; Cα contacts (8 Å, |Δi|>4): 88; chains: 1; bounding box: 34×23×33 Å

Solvent-accessible surface area (backbone atoms only — not comparable to full-atom values): 5603 Å² total; per-residue (Å²): 122,98,77,76,54,97,58,54,63,57,54,39,53,52,39,34,42,78,74,60,35,34,50,59,46,73,55,96,93,35,53,23,37,46,55,90,98,44,72,46,69,89,73,97,67,54,64,64,58,54,45,50,55,54,46,52,22,36,49,73,72,74,50,84,73,92,83,84,75,85,84,74,92,56,95,67,80,85,64,91,81,60,45,70,66,130